Protein AF-A0A7C5S7M8-F1 (afdb_monomer_lite)

Secondary structure (DSSP, 8-state):
--------------PPPPPEEEEEESSEEEE-TT-EEEESEEEEEETT-EEEEPTT-EEEESS-EEEEEEEEEE-TT-EEEESS-EEEEEEEEEEE-TT-EEEESS-EEESSEEEESSEEEES--

Sequence (125 aa):
MRTVLLLGSIAWMALPLPAQVLTNNGAMLFLNTGATMVVNGDVQQQASGTLQLQPSTTLQVSGNVTITSGQLQLNGDAFMQVTGNMTVGPTATVDRAANGTLEVHGTFNNQGTVTNHGTVEVGPP

Radius of gyration: 20.11 Å; chains: 1; bounding box: 30×76×40 Å

pLDDT: mean 90.13, std 15.68, range [38.94, 98.56]

Foldseek 3Di:
DDDDDDDDDDPPPPDPDAAQEAEDEAEEAEADALEEDERRGEYEAYNQYEDEAEHNYEYEYAEEYEHQAHEYEYEAQYEYEAAYEYEAHQHYEYEAYHAHEYEYQYYYHYNHYYHHPHYYHYHHD

Structure (mmCIF, N/CA/C/O backbone):
data_AF-A0A7C5S7M8-F1
#
_entry.id   AF-A0A7C5S7M8-F1
#
loop_
_atom_site.group_PDB
_atom_site.id
_atom_site.type_symbol
_atom_site.label_atom_id
_atom_site.label_alt_id
_atom_site.label_comp_id
_atom_site.label_asym_id
_atom_site.label_entity_id
_atom_site.label_seq_id
_atom_site.pdbx_PDB_ins_code
_atom_site.Cartn_x
_atom_site.Cartn_y
_atom_site.Cartn_z
_atom_site.occupancy
_atom_site.B_iso_or_equiv
_atom_site.auth_seq_id
_atom_site.auth_comp_id
_atom_site.auth_asym_id
_atom_site.auth_atom_id
_atom_site.pdbx_PDB_model_num
ATOM 1 N N . MET A 1 1 ? 3.288 -66.737 -24.693 1.00 42.62 1 MET A N 1
ATOM 2 C CA . MET A 1 1 ? 3.989 -65.433 -24.687 1.00 42.62 1 MET A CA 1
ATOM 3 C C . MET A 1 1 ? 3.316 -64.562 -23.634 1.00 42.62 1 MET A C 1
ATOM 5 O O . MET A 1 1 ? 2.106 -64.405 -23.705 1.00 42.62 1 MET A O 1
ATOM 9 N N . ARG A 1 2 ? 4.039 -64.133 -22.590 1.00 38.94 2 ARG A N 1
ATOM 10 C CA . ARG A 1 2 ? 3.494 -63.307 -21.496 1.00 38.94 2 ARG A CA 1
ATOM 11 C C . ARG A 1 2 ? 3.679 -61.840 -21.875 1.00 38.94 2 ARG A C 1
ATOM 13 O O . ARG A 1 2 ? 4.813 -61.381 -21.947 1.00 38.94 2 ARG A O 1
ATOM 20 N N . THR A 1 3 ? 2.589 -61.133 -22.135 1.00 43.81 3 THR A N 1
ATOM 21 C CA . THR A 1 3 ? 2.614 -59.687 -22.370 1.00 43.81 3 THR A CA 1
ATOM 22 C C . THR A 1 3 ? 2.719 -58.988 -21.018 1.00 43.81 3 THR A C 1
ATOM 24 O O . THR A 1 3 ? 1.804 -59.076 -20.203 1.00 43.81 3 THR A O 1
ATOM 27 N N . VAL A 1 4 ? 3.852 -58.342 -20.753 1.00 47.16 4 VAL A N 1
ATOM 28 C CA . VAL A 1 4 ? 4.040 -57.468 -19.588 1.00 47.16 4 VAL A CA 1
ATOM 29 C C . VAL A 1 4 ? 3.607 -56.065 -20.003 1.00 47.16 4 VAL A C 1
ATOM 31 O O . VAL A 1 4 ? 4.213 -55.475 -20.893 1.00 47.16 4 VAL A O 1
ATOM 34 N N . LEU A 1 5 ? 2.545 -55.544 -19.388 1.00 45.88 5 LEU A N 1
ATOM 35 C CA . LEU A 1 5 ? 2.128 -54.151 -19.545 1.00 45.88 5 LEU A CA 1
ATOM 36 C C . LEU A 1 5 ? 2.899 -53.305 -18.520 1.00 45.88 5 LEU A C 1
ATOM 38 O O . LEU A 1 5 ? 2.652 -53.416 -1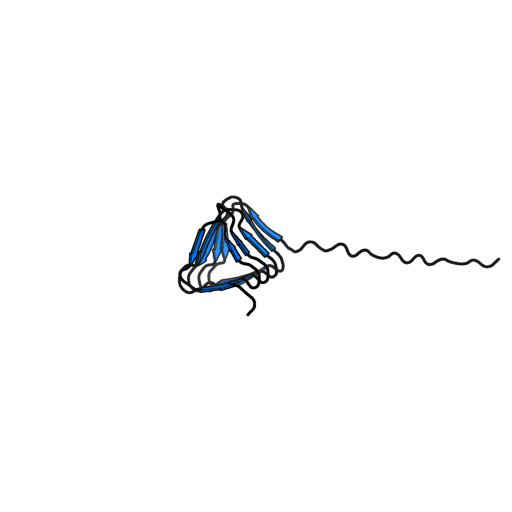7.320 1.00 45.88 5 LEU A O 1
ATOM 42 N N . LEU A 1 6 ? 3.846 -52.480 -18.978 1.00 49.16 6 LEU A N 1
ATOM 43 C CA . LEU A 1 6 ? 4.434 -51.433 -18.141 1.00 49.16 6 LEU A CA 1
ATOM 44 C C . LEU A 1 6 ? 3.437 -50.271 -18.029 1.00 49.16 6 LEU A C 1
ATOM 46 O O . LEU A 1 6 ? 3.198 -49.550 -18.996 1.00 49.16 6 LEU A O 1
ATOM 50 N N . LEU A 1 7 ? 2.876 -50.080 -16.837 1.00 52.06 7 LEU A N 1
ATOM 51 C CA . LEU A 1 7 ? 2.153 -48.867 -16.460 1.00 52.06 7 LEU A CA 1
ATOM 52 C C . LEU A 1 7 ? 3.181 -47.765 -16.172 1.00 52.06 7 LEU A C 1
ATOM 54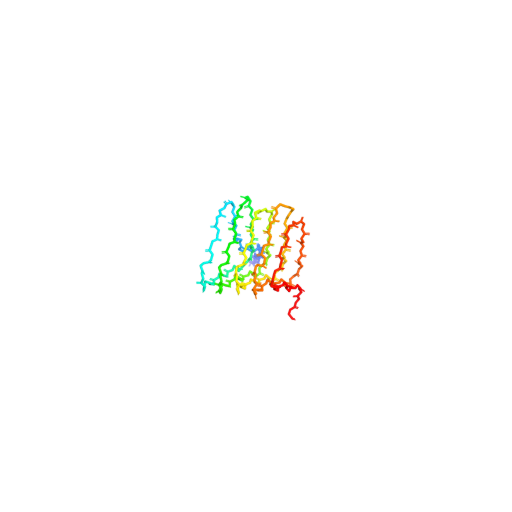 O O . LEU A 1 7 ? 3.790 -47.735 -15.106 1.00 52.06 7 LEU A O 1
ATOM 58 N N . GL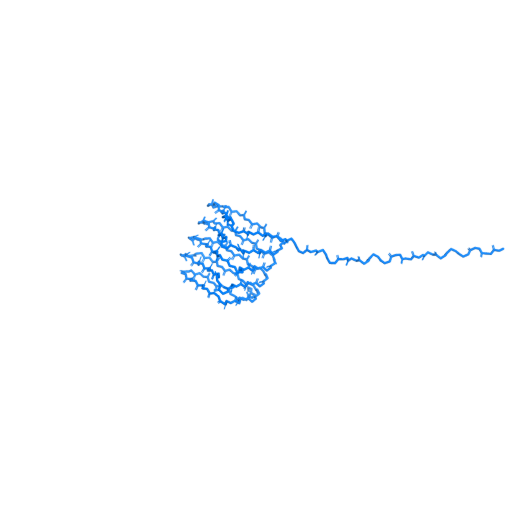Y A 1 8 ? 3.401 -46.875 -17.140 1.00 51.75 8 GLY A N 1
ATOM 59 C CA . GLY A 1 8 ? 4.172 -45.653 -16.928 1.00 51.75 8 GLY A CA 1
ATOM 60 C C . GLY A 1 8 ? 3.379 -44.680 -16.057 1.00 51.75 8 GLY A C 1
ATOM 61 O O . GLY A 1 8 ? 2.373 -44.130 -16.499 1.00 51.75 8 GLY A O 1
ATOM 62 N N . SER A 1 9 ? 3.815 -44.461 -14.818 1.00 59.53 9 SER A N 1
ATOM 63 C CA . SER A 1 9 ? 3.290 -43.392 -13.970 1.00 59.53 9 SER A CA 1
ATOM 64 C C . SER A 1 9 ? 3.810 -42.049 -14.481 1.00 59.53 9 SER A C 1
ATOM 66 O O . SER A 1 9 ? 4.989 -41.731 -14.318 1.00 59.53 9 SER A O 1
ATOM 68 N N . ILE A 1 10 ? 2.941 -41.256 -15.105 1.00 59.34 10 ILE A N 1
ATOM 69 C CA . ILE A 1 10 ? 3.240 -39.862 -15.436 1.00 59.34 10 ILE A CA 1
ATOM 70 C C . ILE A 1 10 ? 3.194 -39.080 -14.123 1.00 59.34 10 ILE A C 1
ATOM 72 O O . ILE A 1 10 ? 2.118 -38.815 -13.589 1.00 59.34 10 ILE A O 1
ATOM 76 N N . ALA A 1 11 ? 4.362 -38.735 -13.583 1.00 57.00 11 ALA A N 1
ATOM 77 C CA . ALA A 1 11 ? 4.459 -37.777 -12.495 1.00 57.00 11 ALA A CA 1
ATOM 78 C C . ALA A 1 11 ? 3.982 -36.417 -13.021 1.00 57.00 11 ALA A C 1
ATOM 80 O O . ALA A 1 11 ? 4.657 -35.782 -13.832 1.00 57.00 11 ALA A O 1
ATOM 81 N N . TRP A 1 12 ? 2.794 -35.986 -12.602 1.00 56.84 12 TRP A N 1
ATOM 82 C CA . TRP A 1 12 ? 2.345 -34.618 -12.823 1.00 56.84 12 TRP A CA 1
ATOM 83 C C . TRP A 1 12 ? 3.251 -33.708 -11.994 1.00 56.84 12 TRP A C 1
ATOM 85 O O . TRP A 1 12 ? 3.118 -33.625 -10.775 1.00 56.84 12 TRP A O 1
ATOM 95 N N . MET A 1 13 ? 4.216 -33.059 -12.646 1.00 57.69 13 MET A N 1
ATOM 96 C CA . MET A 1 13 ? 4.920 -31.930 -12.051 1.00 57.69 13 MET A CA 1
ATOM 97 C C . MET A 1 13 ? 3.879 -30.839 -11.804 1.00 57.69 13 MET A C 1
ATOM 99 O O . MET A 1 13 ? 3.389 -30.221 -12.748 1.00 57.69 13 MET A O 1
ATOM 103 N N . ALA A 1 14 ? 3.507 -30.628 -10.542 1.00 59.56 14 ALA A N 1
ATOM 104 C CA . ALA A 1 14 ? 2.758 -29.447 -10.151 1.00 59.56 14 ALA A CA 1
ATOM 105 C C . ALA A 1 14 ? 3.657 -28.236 -10.424 1.00 59.56 14 ALA A C 1
ATOM 107 O O . ALA A 1 14 ? 4.598 -27.969 -9.676 1.00 59.56 14 ALA A O 1
ATOM 108 N N . LEU A 1 15 ? 3.420 -27.544 -11.539 1.00 59.91 15 LEU A N 1
ATOM 109 C CA . LEU A 1 15 ? 4.013 -26.232 -11.759 1.00 59.91 15 LEU A CA 1
ATOM 110 C C . LEU A 1 15 ? 3.539 -25.335 -10.608 1.00 59.91 15 LEU A C 1
ATOM 112 O O . LEU A 1 15 ? 2.338 -25.341 -10.318 1.00 59.91 15 LEU A O 1
ATOM 116 N N . PRO A 1 16 ? 4.433 -24.593 -9.933 1.00 59.62 16 PRO A N 1
ATOM 117 C CA . PRO A 1 16 ? 3.996 -23.617 -8.949 1.00 59.62 16 PRO A CA 1
ATOM 118 C C . PRO A 1 16 ? 3.047 -22.647 -9.655 1.00 59.62 16 PRO A C 1
ATOM 120 O O . PRO A 1 16 ? 3.429 -21.989 -10.624 1.00 59.62 16 PRO A O 1
ATOM 123 N N . LEU A 1 17 ? 1.786 -22.620 -9.219 1.00 64.12 17 LEU A N 1
ATOM 124 C CA . LEU A 1 17 ? 0.824 -21.647 -9.720 1.00 64.12 17 LEU A CA 1
ATOM 125 C C . LEU A 1 17 ? 1.365 -20.258 -9.357 1.00 64.12 17 LEU A C 1
ATOM 127 O O . LEU A 1 17 ? 1.715 -20.049 -8.191 1.00 64.12 17 LEU A O 1
ATOM 131 N N . PRO A 1 18 ? 1.479 -19.322 -10.314 1.00 65.38 18 PRO A N 1
ATOM 132 C CA . PRO A 1 18 ? 1.867 -17.964 -9.977 1.00 65.38 18 PRO A CA 1
ATOM 133 C C . PRO A 1 18 ? 0.843 -17.406 -8.986 1.00 65.38 18 PRO A C 1
ATOM 135 O O . PRO A 1 18 ? -0.364 -17.602 -9.161 1.00 65.38 18 PRO A O 1
ATOM 138 N N . ALA A 1 19 ? 1.320 -16.738 -7.934 1.00 73.00 19 ALA A N 1
ATOM 139 C CA . ALA A 1 19 ? 0.441 -16.017 -7.024 1.00 73.00 19 ALA A CA 1
ATOM 140 C C . ALA A 1 19 ? -0.427 -15.036 -7.831 1.00 73.00 19 ALA A C 1
ATOM 142 O O . ALA A 1 19 ? 0.021 -14.478 -8.836 1.00 73.00 19 ALA A O 1
ATOM 143 N N . GLN A 1 20 ? -1.680 -14.835 -7.417 1.00 90.00 20 GLN A N 1
ATOM 144 C CA . GLN A 1 20 ? -2.524 -13.797 -8.007 1.00 90.00 20 GLN A CA 1
ATOM 145 C C . GLN A 1 20 ? -1.809 -12.447 -7.860 1.00 90.00 20 GLN A C 1
ATOM 147 O O . GLN A 1 20 ? -1.330 -12.141 -6.777 1.00 90.00 20 GLN A O 1
ATOM 152 N N . VAL A 1 21 ? -1.745 -11.632 -8.914 1.00 95.19 21 VAL A N 1
ATOM 153 C CA . VAL A 1 21 ? -1.139 -10.294 -8.826 1.00 95.19 21 VAL A CA 1
ATOM 154 C C . VAL A 1 21 ? -2.171 -9.236 -9.187 1.00 95.19 21 VAL A C 1
ATOM 156 O O . VAL A 1 21 ? -2.720 -9.246 -10.289 1.00 95.19 21 VAL A O 1
ATOM 159 N N . LEU A 1 22 ? -2.418 -8.305 -8.267 1.00 95.94 22 LEU A N 1
ATOM 160 C CA . LEU A 1 22 ? -3.092 -7.045 -8.565 1.00 95.94 22 LEU A CA 1
ATOM 161 C C . LEU A 1 22 ? -2.030 -6.018 -8.965 1.00 95.94 22 LEU A C 1
ATOM 163 O O . LEU A 1 22 ? -1.215 -5.615 -8.137 1.00 95.94 22 LEU A O 1
ATOM 167 N N . THR A 1 23 ? -2.061 -5.553 -10.210 1.00 96.00 23 THR A N 1
ATOM 168 C CA . THR A 1 23 ? -1.157 -4.495 -10.677 1.00 96.00 23 THR A CA 1
ATOM 169 C C . THR A 1 23 ? -1.927 -3.209 -10.927 1.00 96.00 23 THR A C 1
ATOM 171 O O . THR A 1 23 ? -2.813 -3.171 -11.780 1.00 96.00 23 THR A O 1
ATOM 174 N N . ASN A 1 24 ? -1.548 -2.137 -10.235 1.00 96.62 24 ASN A N 1
ATOM 175 C CA . ASN A 1 24 ? -1.931 -0.785 -10.611 1.00 96.62 24 ASN A CA 1
ATOM 176 C C . ASN A 1 24 ? -0.751 -0.101 -11.315 1.00 96.62 24 ASN A C 1
ATOM 178 O O . ASN A 1 24 ? 0.311 0.103 -10.731 1.00 96.62 24 ASN A O 1
ATOM 182 N N . ASN A 1 25 ? -0.939 0.215 -12.596 1.00 96.44 25 ASN A N 1
ATOM 183 C CA . ASN A 1 25 ? 0.099 0.722 -13.490 1.00 96.44 25 ASN A CA 1
ATOM 184 C C . ASN A 1 25 ? -0.246 2.136 -13.970 1.00 96.44 25 ASN A C 1
ATOM 186 O O . ASN A 1 25 ? -0.639 2.334 -15.117 1.00 96.44 25 ASN A O 1
ATOM 190 N N . GLY A 1 26 ? -0.142 3.105 -13.062 1.00 95.81 26 GLY A N 1
ATOM 191 C CA . GLY A 1 26 ? -0.377 4.522 -13.352 1.00 95.81 26 GLY A CA 1
ATOM 192 C C . GLY A 1 26 ? -1.817 5.009 -13.263 1.00 95.81 26 GLY A C 1
ATOM 193 O O . GLY A 1 26 ? -2.081 6.164 -13.585 1.00 95.81 26 GLY A O 1
ATOM 194 N N . ALA A 1 27 ? -2.743 4.173 -12.791 1.00 96.69 27 ALA A N 1
ATOM 195 C CA . ALA A 1 27 ? -4.120 4.580 -12.540 1.00 96.69 27 ALA A CA 1
ATOM 196 C C . ALA A 1 27 ? -4.356 4.932 -11.060 1.00 96.69 27 ALA A C 1
ATOM 198 O O . ALA A 1 27 ? -3.488 4.773 -10.193 1.00 96.69 27 ALA A O 1
ATOM 199 N N . MET A 1 28 ? -5.564 5.416 -10.774 1.00 96.56 28 MET A N 1
ATOM 200 C CA . MET A 1 28 ? -6.081 5.556 -9.418 1.00 96.56 28 MET A CA 1
ATOM 201 C C . MET A 1 28 ? -6.920 4.324 -9.068 1.00 96.56 28 MET A C 1
ATOM 203 O O . MET A 1 28 ? -7.978 4.110 -9.658 1.00 96.56 28 MET A O 1
ATOM 207 N N . LEU A 1 29 ? -6.462 3.533 -8.098 1.00 96.94 29 LEU A N 1
ATOM 208 C CA . LEU A 1 29 ? -7.280 2.525 -7.432 1.00 96.94 29 LEU A CA 1
ATOM 209 C C . LEU A 1 29 ? -7.855 3.148 -6.159 1.00 96.94 29 LEU A C 1
ATOM 211 O O . LEU A 1 29 ? -7.105 3.525 -5.260 1.00 96.94 29 LEU A O 1
ATOM 215 N N . PHE A 1 30 ? -9.176 3.264 -6.091 1.00 97.38 30 PHE A N 1
ATOM 216 C CA . PHE A 1 30 ? -9.866 3.975 -5.019 1.00 97.38 30 PHE A CA 1
ATOM 217 C C . PHE A 1 30 ? -10.825 3.043 -4.279 1.00 97.38 30 PHE A C 1
ATOM 219 O O . PHE A 1 30 ? -11.773 2.523 -4.870 1.00 97.38 30 PHE A O 1
ATOM 226 N N . LEU A 1 31 ? -10.595 2.843 -2.983 1.00 97.88 31 LEU A N 1
ATOM 227 C CA . LEU A 1 31 ? -11.495 2.110 -2.097 1.00 97.88 31 LEU A CA 1
ATOM 228 C C . LEU A 1 31 ? -12.368 3.130 -1.363 1.00 97.88 31 LEU A C 1
ATOM 230 O O . LEU A 1 31 ? -11.869 3.907 -0.551 1.00 97.88 31 LEU A O 1
ATOM 234 N N . ASN A 1 32 ? -13.666 3.137 -1.677 1.00 97.94 32 ASN A N 1
ATOM 235 C CA . ASN A 1 32 ? -14.659 4.000 -1.030 1.00 97.94 32 ASN A CA 1
ATOM 236 C C . ASN A 1 32 ? -14.809 3.681 0.460 1.00 97.94 32 ASN A C 1
ATOM 238 O O . ASN A 1 32 ? -14.583 2.549 0.870 1.00 97.94 32 ASN A O 1
ATOM 242 N N . THR A 1 33 ? -15.264 4.653 1.251 1.00 97.50 33 THR A N 1
ATOM 243 C CA . THR A 1 33 ? -15.519 4.486 2.689 1.00 97.50 33 THR A CA 1
ATOM 244 C C . THR A 1 33 ? -16.334 3.227 2.989 1.00 97.50 33 THR A C 1
ATOM 246 O O . THR A 1 33 ? -17.363 2.987 2.358 1.00 97.50 33 THR A O 1
ATOM 249 N N . GLY A 1 34 ? -15.872 2.423 3.951 1.00 94.62 34 GLY A N 1
ATOM 250 C CA . GLY A 1 34 ? -16.515 1.160 4.332 1.00 94.62 34 GLY A CA 1
ATOM 251 C C . GLY A 1 34 ? -16.214 -0.030 3.413 1.00 94.62 34 GLY A C 1
ATOM 252 O O . GLY A 1 34 ? -16.707 -1.126 3.666 1.00 94.62 34 GLY A O 1
ATOM 253 N N . ALA A 1 35 ? -15.437 0.150 2.340 1.00 98.12 35 ALA A N 1
ATOM 254 C CA . ALA A 1 35 ? -15.101 -0.939 1.429 1.00 98.12 35 ALA A CA 1
ATOM 255 C C . ALA A 1 35 ? -14.065 -1.902 2.024 1.00 98.12 35 ALA A C 1
ATOM 257 O O . ALA A 1 35 ? -13.113 -1.501 2.699 1.00 98.12 35 ALA A O 1
ATOM 258 N N . THR A 1 36 ? -14.204 -3.175 1.663 1.00 98.12 36 THR A N 1
ATOM 259 C CA . THR A 1 36 ? -13.204 -4.213 1.914 1.00 98.12 36 THR A CA 1
ATOM 260 C C . THR A 1 36 ? -12.685 -4.746 0.586 1.00 98.12 36 THR A C 1
ATOM 262 O O . THR A 1 36 ? -13.468 -5.128 -0.284 1.00 98.12 36 THR A O 1
ATOM 265 N N . MET A 1 37 ? -11.365 -4.798 0.437 1.00 97.94 37 MET A N 1
ATOM 266 C CA . MET A 1 37 ? -10.691 -5.456 -0.675 1.00 97.94 37 MET A CA 1
ATOM 267 C C . MET A 1 37 ? -9.770 -6.541 -0.134 1.00 97.94 37 MET A C 1
ATOM 269 O O . MET A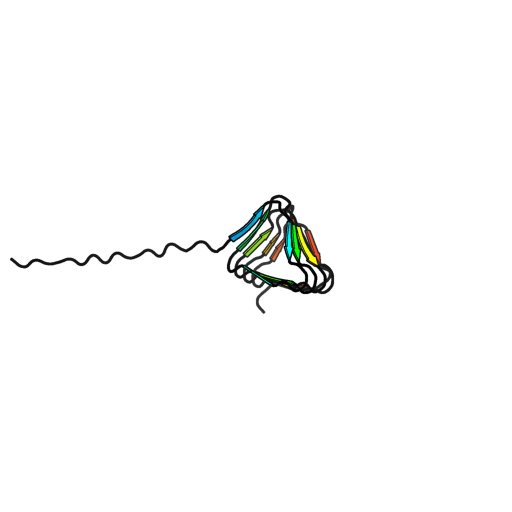 1 37 ? -8.995 -6.310 0.792 1.00 97.94 37 MET A O 1
ATOM 273 N N . VAL A 1 38 ? -9.837 -7.717 -0.749 1.00 97.69 38 VAL A N 1
ATOM 274 C CA . VAL A 1 38 ? -8.963 -8.844 -0.429 1.00 97.69 38 VAL A CA 1
ATOM 275 C C . VAL A 1 38 ? -8.199 -9.228 -1.686 1.00 97.69 38 VAL A C 1
ATOM 277 O O . VAL A 1 38 ? -8.796 -9.468 -2.737 1.00 97.69 38 VAL A O 1
ATOM 280 N N . VAL A 1 39 ? -6.877 -9.279 -1.573 1.00 96.94 39 VAL A N 1
ATOM 281 C CA . VAL A 1 39 ? -5.969 -9.748 -2.617 1.00 96.94 39 VAL A CA 1
ATOM 282 C C . VAL A 1 39 ? -5.286 -11.009 -2.101 1.00 96.94 39 VAL A C 1
ATOM 284 O O . VAL A 1 39 ? -4.377 -10.947 -1.275 1.00 96.94 39 VAL A O 1
ATOM 287 N N . ASN A 1 40 ? -5.717 -12.166 -2.609 1.00 95.56 40 ASN A N 1
ATOM 288 C CA . ASN A 1 40 ? -5.170 -13.484 -2.256 1.00 95.56 40 ASN A CA 1
ATOM 289 C C . ASN A 1 40 ? -3.845 -13.762 -2.994 1.00 95.56 40 ASN A C 1
ATOM 291 O O . ASN A 1 40 ? -3.655 -14.809 -3.613 1.00 95.56 40 ASN A O 1
ATOM 295 N N . GLY A 1 41 ? -2.944 -12.786 -2.979 1.00 96.19 41 GLY A N 1
ATOM 296 C CA . GLY A 1 41 ? -1.664 -12.820 -3.669 1.00 96.19 41 GLY A CA 1
ATOM 297 C C . GLY A 1 41 ? -0.923 -11.496 -3.508 1.00 96.19 41 GLY A C 1
ATOM 298 O O . GLY A 1 41 ? -1.059 -10.847 -2.473 1.00 96.19 41 GLY A O 1
ATOM 299 N N . ASP A 1 42 ? -0.137 -11.105 -4.505 1.00 97.56 42 ASP A N 1
ATOM 300 C CA . ASP A 1 42 ? 0.714 -9.920 -4.451 1.00 97.56 42 ASP A CA 1
ATOM 301 C C . ASP A 1 42 ? 0.005 -8.661 -4.978 1.00 97.56 42 ASP A C 1
ATOM 303 O O . ASP A 1 42 ? -0.865 -8.710 -5.854 1.00 97.56 42 ASP A O 1
ATOM 307 N N . VAL A 1 43 ? 0.442 -7.499 -4.493 1.00 97.62 43 VAL A N 1
ATOM 308 C CA . VAL A 1 43 ? 0.077 -6.185 -5.036 1.00 97.62 43 VAL A CA 1
ATOM 309 C C . VAL A 1 43 ? 1.322 -5.501 -5.587 1.00 97.62 43 VAL A C 1
ATOM 311 O O . VAL A 1 43 ? 2.350 -5.414 -4.915 1.00 97.62 43 VAL A O 1
ATOM 314 N N . GLN A 1 44 ? 1.209 -4.979 -6.805 1.00 96.88 44 GLN A N 1
ATOM 315 C CA . GLN A 1 44 ? 2.241 -4.203 -7.484 1.00 96.88 44 GLN A CA 1
ATOM 316 C C . GLN A 1 44 ? 1.688 -2.816 -7.820 1.00 96.88 44 GLN A C 1
ATOM 318 O O . GLN A 1 44 ? 0.723 -2.687 -8.574 1.00 96.88 44 GLN A O 1
ATOM 323 N N . GLN A 1 45 ? 2.301 -1.779 -7.261 1.00 96.38 45 GLN A N 1
ATOM 324 C CA . GLN A 1 45 ? 1.980 -0.380 -7.528 1.00 96.38 45 GLN A CA 1
ATOM 325 C C . GLN A 1 45 ? 3.145 0.267 -8.277 1.00 96.38 45 GLN A C 1
ATOM 327 O O . GLN A 1 45 ? 4.283 0.269 -7.800 1.00 96.38 45 GLN A O 1
ATOM 332 N N . GLN A 1 46 ? 2.863 0.803 -9.461 1.00 94.69 46 GLN A N 1
ATOM 333 C CA . GLN A 1 46 ? 3.880 1.331 -10.365 1.00 94.69 46 GLN A CA 1
ATOM 334 C C . GLN A 1 46 ? 3.354 2.490 -11.229 1.00 94.69 46 GLN A C 1
ATOM 336 O O . GLN A 1 46 ? 2.170 2.832 -11.224 1.00 94.69 46 GLN A O 1
ATOM 341 N N . ALA A 1 47 ? 4.267 3.087 -11.997 1.00 89.31 47 ALA A N 1
ATOM 342 C CA . ALA A 1 47 ? 4.014 4.129 -12.994 1.00 89.31 47 ALA A CA 1
ATOM 343 C C . ALA A 1 47 ? 3.234 5.353 -12.478 1.00 89.31 47 ALA A C 1
ATOM 345 O O . ALA A 1 47 ? 2.286 5.797 -13.112 1.00 89.31 47 ALA A O 1
ATOM 346 N N . SER A 1 48 ? 3.637 5.927 -11.341 1.00 91.56 48 SER A N 1
ATOM 347 C CA . SER A 1 48 ? 2.971 7.097 -10.729 1.00 91.56 48 SER A CA 1
ATOM 348 C C . SER A 1 48 ? 1.497 6.866 -10.348 1.00 91.56 48 SER A C 1
ATOM 350 O O . SER A 1 48 ? 0.768 7.827 -10.105 1.00 91.56 48 SER A O 1
ATOM 352 N N . GLY A 1 49 ? 1.053 5.606 -10.271 1.00 95.00 49 GLY A N 1
ATOM 353 C CA . GLY A 1 49 ? -0.297 5.250 -9.840 1.00 95.00 49 GLY A CA 1
ATOM 354 C C . GLY A 1 49 ? -0.558 5.627 -8.383 1.00 95.00 49 GLY A C 1
ATOM 355 O O . GLY A 1 49 ? 0.366 5.841 -7.600 1.00 95.00 49 GLY A O 1
ATOM 356 N N . THR A 1 50 ? -1.832 5.708 -8.005 1.00 97.38 50 THR A N 1
ATOM 357 C CA . THR A 1 50 ? -2.257 5.982 -6.622 1.00 97.38 50 THR A CA 1
ATOM 358 C C . THR A 1 50 ? -3.207 4.899 -6.140 1.00 97.38 50 THR A C 1
ATOM 360 O O . THR A 1 50 ? -4.158 4.555 -6.832 1.00 97.38 50 THR A O 1
ATOM 363 N N . LEU A 1 51 ? -2.920 4.336 -4.970 1.00 97.75 51 LEU A N 1
ATOM 364 C CA . LEU A 1 51 ? -3.772 3.399 -4.253 1.00 97.75 51 LEU A CA 1
ATOM 365 C C . LEU A 1 51 ? -4.295 4.152 -3.040 1.00 97.75 51 LEU A C 1
ATOM 367 O O . LEU A 1 51 ? -3.519 4.482 -2.145 1.00 97.75 51 LEU A O 1
ATOM 371 N N . GLN A 1 52 ? -5.582 4.474 -3.051 1.00 97.81 52 GLN A N 1
ATOM 372 C CA . GLN A 1 52 ? -6.198 5.322 -2.046 1.00 97.81 52 GLN A CA 1
ATOM 373 C C . GLN A 1 52 ? -7.276 4.558 -1.288 1.00 97.81 52 GLN A C 1
ATOM 375 O O . GLN A 1 52 ? -8.282 4.128 -1.851 1.00 97.81 52 GLN A O 1
ATOM 380 N N . LEU A 1 53 ? -7.057 4.430 0.012 1.00 98.25 53 LEU A N 1
ATOM 381 C CA . LEU A 1 53 ? -7.974 3.853 0.979 1.00 98.25 53 LEU A CA 1
ATOM 382 C C . LEU A 1 53 ? -8.660 5.000 1.722 1.00 98.25 53 LEU A C 1
ATOM 384 O O . LEU A 1 53 ? -7.994 5.815 2.363 1.00 98.25 53 LEU A O 1
ATOM 388 N N . GLN A 1 54 ? -9.981 5.108 1.600 1.00 98.25 54 GLN A N 1
ATOM 389 C CA . GLN A 1 54 ? -10.774 6.076 2.365 1.00 98.25 54 GLN A CA 1
ATOM 390 C C . GLN A 1 54 ? -10.942 5.644 3.830 1.00 98.25 54 GLN A C 1
ATOM 392 O O . GLN A 1 54 ? -10.626 4.500 4.163 1.00 98.25 54 GLN A O 1
ATOM 397 N N . PRO A 1 55 ? -11.446 6.519 4.719 1.00 97.81 55 PRO A N 1
ATOM 398 C CA . PRO A 1 55 ? -11.777 6.128 6.086 1.00 97.81 55 PRO A CA 1
ATOM 399 C C . PRO A 1 55 ? -12.640 4.863 6.142 1.00 97.81 55 PRO A C 1
ATOM 401 O O . PRO A 1 55 ? -13.439 4.592 5.241 1.00 97.81 55 PRO A O 1
ATOM 404 N N . SER A 1 56 ? -12.450 4.084 7.197 1.00 97.38 56 SER A N 1
ATOM 405 C CA . SER A 1 56 ? -13.145 2.831 7.489 1.00 97.38 56 SER A CA 1
ATOM 406 C C . SER A 1 56 ? -13.043 1.788 6.369 1.00 97.38 56 SER A C 1
ATOM 408 O O . SER A 1 56 ? -13.942 0.969 6.194 1.00 97.38 56 SER A O 1
ATOM 410 N N . THR A 1 57 ? -11.970 1.823 5.576 1.00 98.50 57 THR A N 1
ATOM 411 C CA . THR A 1 57 ? -11.677 0.786 4.577 1.00 98.50 57 THR A CA 1
ATOM 412 C C . THR A 1 57 ? -10.744 -0.280 5.120 1.00 98.50 57 THR A C 1
ATOM 414 O O . THR A 1 57 ? -9.983 -0.052 6.059 1.00 98.50 57 THR A O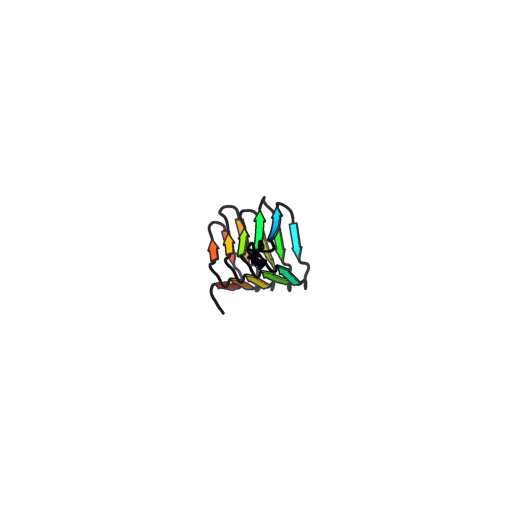 1
ATOM 417 N N . THR A 1 58 ? -10.797 -1.460 4.508 1.00 98.44 58 THR A N 1
ATOM 418 C CA . THR A 1 58 ? -9.880 -2.564 4.791 1.00 98.44 58 THR A CA 1
ATOM 419 C C . THR A 1 58 ? -9.279 -3.098 3.498 1.00 98.44 58 THR A C 1
ATOM 421 O O . THR A 1 58 ? -10.013 -3.495 2.593 1.00 98.44 58 THR A O 1
ATOM 424 N N . LEU A 1 59 ? -7.949 -3.150 3.423 1.00 98.31 59 LEU A N 1
ATOM 425 C CA . LEU A 1 59 ? -7.214 -3.873 2.385 1.00 98.31 59 LEU A CA 1
ATOM 426 C C . LEU A 1 59 ? -6.404 -5.000 3.020 1.00 98.31 59 LEU A C 1
ATOM 428 O O . LEU A 1 59 ? -5.515 -4.747 3.827 1.00 98.31 59 LEU A O 1
ATOM 432 N N . GLN A 1 60 ? -6.681 -6.234 2.620 1.00 98.19 60 GLN A N 1
ATOM 433 C CA . GLN A 1 60 ? -5.918 -7.403 3.047 1.00 98.19 60 GLN A CA 1
ATOM 434 C C . GLN A 1 60 ? -5.157 -7.986 1.863 1.00 98.19 60 GLN A C 1
ATOM 436 O O . GLN A 1 60 ? -5.744 -8.258 0.813 1.00 98.19 60 GLN A O 1
ATOM 441 N N . VAL A 1 61 ? -3.854 -8.183 2.041 1.00 98.00 61 VAL A N 1
ATOM 442 C CA . VAL A 1 61 ? -2.959 -8.754 1.035 1.00 98.00 61 VAL A CA 1
ATOM 443 C C . VAL A 1 61 ? -2.266 -9.970 1.637 1.00 98.00 61 VAL A C 1
ATOM 445 O O . VAL A 1 61 ? -1.464 -9.837 2.560 1.00 98.00 61 VAL A O 1
ATOM 448 N N . SER A 1 62 ? -2.568 -11.160 1.116 1.00 96.81 62 SER A N 1
ATOM 449 C CA . SER A 1 62 ? -1.963 -12.410 1.604 1.00 96.81 62 SER A CA 1
ATOM 450 C C . SER A 1 62 ? -0.505 -12.579 1.166 1.00 96.81 62 SER A C 1
ATOM 452 O O . SER A 1 62 ? 0.244 -13.323 1.792 1.00 96.81 62 SER A O 1
ATOM 454 N N . GLY A 1 63 ? -0.114 -11.932 0.067 1.00 96.69 63 GLY A N 1
ATOM 455 C CA . GLY A 1 63 ? 1.246 -11.938 -0.458 1.00 96.69 63 GLY A CA 1
ATOM 456 C C . GLY A 1 63 ? 2.028 -10.682 -0.090 1.00 96.69 63 GLY A C 1
ATOM 457 O O . GLY A 1 63 ? 1.843 -10.074 0.965 1.00 96.69 63 GLY A O 1
ATOM 458 N N . ASN A 1 64 ? 2.934 -10.305 -0.982 1.00 97.69 64 ASN A N 1
ATOM 459 C CA . ASN A 1 64 ? 3.795 -9.144 -0.851 1.00 97.69 64 ASN A CA 1
ATOM 460 C C . ASN A 1 64 ? 3.142 -7.900 -1.458 1.00 97.69 64 ASN A C 1
ATOM 462 O O . ASN A 1 64 ? 2.426 -7.964 -2.458 1.00 97.69 64 ASN A O 1
ATOM 466 N N . VAL A 1 65 ? 3.484 -6.740 -0.910 1.00 98.31 65 VAL A N 1
ATOM 467 C CA . VAL A 1 65 ? 3.162 -5.439 -1.499 1.00 98.31 65 VAL A CA 1
ATOM 468 C C . VAL A 1 65 ? 4.450 -4.791 -1.975 1.00 98.31 65 VAL A C 1
ATOM 470 O O . VAL A 1 65 ? 5.356 -4.522 -1.190 1.00 98.31 65 VAL A O 1
ATOM 473 N N . THR A 1 66 ? 4.538 -4.511 -3.269 1.00 98.06 66 THR A N 1
ATOM 474 C CA . THR A 1 66 ? 5.654 -3.756 -3.844 1.00 98.06 66 THR A CA 1
ATOM 475 C C . THR A 1 66 ? 5.131 -2.464 -4.440 1.00 98.06 66 THR A C 1
ATOM 477 O O . THR A 1 66 ? 4.308 -2.473 -5.352 1.00 98.06 66 THR A O 1
ATOM 480 N N . ILE A 1 67 ? 5.625 -1.342 -3.930 1.00 97.94 67 ILE A N 1
ATOM 481 C CA . ILE A 1 67 ? 5.339 -0.013 -4.458 1.00 97.94 67 ILE A CA 1
ATOM 482 C C . ILE A 1 67 ? 6.613 0.470 -5.131 1.00 97.94 67 ILE A C 1
ATOM 484 O O . ILE A 1 67 ? 7.474 1.066 -4.493 1.00 97.94 67 ILE A O 1
ATOM 488 N N . THR A 1 68 ? 6.776 0.168 -6.416 1.00 97.44 68 THR A N 1
ATOM 489 C CA . THR A 1 68 ? 7.970 0.559 -7.176 1.00 97.44 68 THR A CA 1
ATOM 490 C C . THR A 1 68 ? 8.032 2.074 -7.361 1.00 97.44 68 THR A C 1
ATOM 492 O O . THR A 1 68 ? 9.104 2.666 -7.241 1.00 97.44 68 THR A O 1
ATOM 495 N N . SER A 1 69 ? 6.885 2.696 -7.643 1.00 96.06 69 SER A N 1
ATOM 496 C CA . SER A 1 69 ? 6.714 4.145 -7.780 1.00 96.06 69 SER A CA 1
ATOM 497 C C . SER A 1 69 ? 5.245 4.535 -7.599 1.00 96.06 69 SER A C 1
ATOM 499 O O . SER A 1 69 ? 4.360 3.683 -7.670 1.00 96.06 69 SER A O 1
ATOM 501 N N . GLY A 1 70 ? 4.973 5.825 -7.388 1.00 95.75 70 GLY A N 1
ATOM 502 C CA . GLY A 1 70 ? 3.618 6.317 -7.130 1.00 95.75 70 GLY A CA 1
ATOM 503 C C . GLY A 1 70 ? 3.287 6.353 -5.641 1.00 95.75 70 GLY A C 1
ATOM 504 O O . GLY A 1 70 ? 4.186 6.471 -4.812 1.00 95.75 70 GLY A O 1
ATOM 505 N N . GLN A 1 71 ? 1.997 6.307 -5.311 1.00 96.75 71 GLN A N 1
ATOM 506 C CA . GLN A 1 71 ? 1.516 6.600 -3.962 1.00 96.75 71 GLN A CA 1
ATOM 507 C C . GLN A 1 71 ? 0.630 5.485 -3.400 1.00 96.75 71 GLN A C 1
ATOM 509 O O . GLN A 1 71 ? -0.220 4.926 -4.102 1.00 96.75 71 GLN A O 1
ATOM 514 N N . LEU A 1 72 ? 0.793 5.209 -2.110 1.00 97.75 72 LEU A N 1
ATOM 515 C CA . LEU A 1 72 ? -0.189 4.529 -1.271 1.00 97.75 72 LEU A CA 1
ATOM 516 C C . LEU A 1 72 ? -0.647 5.517 -0.202 1.00 97.75 72 LEU A C 1
ATOM 518 O O . LEU A 1 72 ? 0.157 6.002 0.586 1.00 97.75 72 LEU A O 1
ATOM 522 N N . GLN A 1 73 ? -1.939 5.798 -0.173 1.00 97.75 73 GLN A N 1
ATOM 523 C CA . GLN A 1 73 ? -2.561 6.677 0.803 1.00 97.75 73 GLN A CA 1
ATOM 524 C C . GLN A 1 73 ? -3.604 5.868 1.547 1.00 97.75 73 GLN A C 1
ATOM 526 O O . GLN A 1 73 ? -4.545 5.365 0.932 1.00 97.75 73 GLN A O 1
ATOM 531 N N . LEU A 1 74 ? -3.478 5.770 2.863 1.00 97.88 74 LEU A N 1
ATOM 532 C CA . LEU A 1 74 ? -4.590 5.313 3.678 1.00 97.88 74 LEU A CA 1
ATOM 533 C C . LEU A 1 74 ? -5.081 6.511 4.498 1.00 97.88 74 LEU A C 1
ATOM 535 O O . LEU A 1 74 ? -4.290 7.254 5.078 1.00 97.88 74 LEU A O 1
ATOM 539 N N . ASN A 1 75 ? -6.379 6.760 4.514 1.00 97.31 75 ASN A N 1
ATOM 540 C CA . ASN A 1 75 ? -6.952 7.973 5.091 1.00 97.31 75 ASN A CA 1
ATOM 541 C C . ASN A 1 75 ? -7.778 7.627 6.326 1.00 97.31 75 ASN A C 1
ATOM 543 O O . ASN A 1 75 ? -8.409 6.574 6.371 1.00 97.31 75 ASN A O 1
ATOM 547 N N . GLY A 1 76 ? -7.789 8.516 7.319 1.00 96.44 76 GLY A N 1
ATOM 548 C CA . GLY A 1 76 ? -8.543 8.293 8.553 1.00 96.44 76 GLY A CA 1
ATOM 549 C C . GLY A 1 76 ? -8.116 7.011 9.272 1.00 96.44 76 GLY A C 1
ATOM 550 O O . GLY A 1 76 ? -6.927 6.716 9.397 1.00 96.44 76 GLY A O 1
ATOM 551 N N . ASP A 1 77 ? -9.116 6.244 9.684 1.00 97.00 77 ASP A N 1
ATOM 552 C CA . ASP A 1 77 ? -9.057 4.943 10.354 1.00 97.00 77 ASP A CA 1
ATOM 553 C C . ASP A 1 77 ? -8.897 3.753 9.385 1.00 97.00 77 ASP A C 1
ATOM 555 O O . ASP A 1 77 ? -9.159 2.615 9.766 1.00 97.00 77 ASP A O 1
ATOM 559 N N . ALA A 1 78 ? -8.483 3.983 8.132 1.00 98.25 78 ALA A N 1
ATOM 560 C CA . ALA A 1 78 ? -8.234 2.904 7.179 1.00 98.25 78 ALA A CA 1
ATOM 561 C C . ALA A 1 78 ? -7.249 1.857 7.728 1.00 98.25 78 ALA A C 1
ATOM 563 O O . ALA A 1 78 ? -6.208 2.196 8.300 1.00 98.25 78 ALA A O 1
ATOM 564 N N . PHE A 1 79 ? -7.569 0.588 7.485 1.00 98.06 79 PHE A N 1
ATOM 565 C CA . PHE A 1 79 ? -6.766 -0.562 7.874 1.00 98.06 79 PHE A CA 1
ATOM 566 C C . PHE A 1 79 ? -6.176 -1.250 6.642 1.00 98.06 79 PHE A C 1
ATOM 568 O O . PHE A 1 79 ? -6.881 -1.548 5.675 1.00 98.06 79 PHE A O 1
ATOM 575 N N . MET A 1 80 ? -4.878 -1.531 6.677 1.00 98.31 80 MET A N 1
ATOM 576 C CA . MET A 1 80 ? -4.215 -2.352 5.672 1.00 98.31 80 MET A CA 1
ATOM 577 C C . MET A 1 80 ? -3.349 -3.401 6.346 1.00 98.31 80 MET A C 1
ATOM 579 O O . MET A 1 80 ? -2.533 -3.065 7.198 1.00 98.31 80 MET A O 1
ATOM 583 N N . GLN A 1 81 ? -3.488 -4.645 5.903 1.00 98.25 81 GLN A N 1
ATOM 584 C CA . GLN A 1 81 ? -2.672 -5.762 6.355 1.00 98.25 81 GLN A CA 1
ATOM 585 C C . GLN A 1 81 ? -1.941 -6.393 5.173 1.00 98.25 81 GLN A C 1
ATOM 587 O O . GLN A 1 81 ? -2.544 -6.702 4.141 1.00 98.25 81 GLN A O 1
ATOM 592 N N . VAL A 1 82 ? -0.644 -6.614 5.354 1.00 98.19 82 VAL A N 1
ATOM 593 C CA . VAL A 1 82 ? 0.233 -7.320 4.425 1.00 98.19 82 VAL A CA 1
ATOM 594 C C . VAL A 1 82 ? 0.830 -8.513 5.154 1.00 98.19 82 VAL A C 1
ATOM 596 O O . VAL A 1 82 ? 1.686 -8.354 6.020 1.00 98.19 82 VAL A O 1
ATOM 599 N N . THR A 1 83 ? 0.390 -9.720 4.807 1.00 97.25 83 THR A N 1
ATOM 600 C CA . THR A 1 83 ? 0.923 -10.948 5.415 1.00 97.25 83 THR A CA 1
ATOM 601 C C . THR A 1 83 ? 2.354 -11.236 4.949 1.00 97.25 83 THR A C 1
ATOM 603 O O . THR A 1 83 ? 3.156 -11.795 5.693 1.00 97.25 83 THR A O 1
ATOM 606 N N . GLY A 1 84 ? 2.696 -10.862 3.713 1.00 96.69 84 GLY A N 1
ATOM 607 C CA . GLY A 1 84 ? 4.051 -10.978 3.184 1.00 96.69 84 GLY A CA 1
ATOM 608 C C . GLY A 1 84 ? 4.941 -9.784 3.532 1.00 96.69 84 GLY A C 1
ATOM 609 O O . GLY A 1 84 ? 4.791 -9.119 4.556 1.00 96.69 84 GLY A O 1
ATOM 610 N N . ASN A 1 85 ? 5.895 -9.502 2.647 1.00 97.75 85 ASN A N 1
ATOM 611 C CA . ASN A 1 85 ? 6.778 -8.347 2.776 1.00 97.75 85 ASN A CA 1
ATOM 612 C C . ASN A 1 85 ? 6.164 -7.107 2.127 1.00 97.75 85 ASN A C 1
ATOM 614 O O . ASN A 1 85 ? 5.448 -7.202 1.128 1.00 97.75 85 ASN A O 1
ATOM 618 N N . MET A 1 86 ? 6.538 -5.935 2.628 1.00 98.44 86 MET A N 1
ATOM 619 C CA . MET A 1 86 ? 6.240 -4.660 1.993 1.00 98.44 86 MET A CA 1
ATOM 620 C C . MET A 1 86 ? 7.533 -3.969 1.567 1.00 98.44 86 MET A C 1
ATOM 622 O O . MET A 1 86 ? 8.446 -3.788 2.369 1.00 98.44 86 MET A O 1
ATOM 626 N N . THR A 1 87 ? 7.615 -3.573 0.298 1.00 98.56 87 THR A N 1
ATOM 627 C CA . THR A 1 87 ? 8.738 -2.795 -0.241 1.00 98.56 87 THR A CA 1
ATOM 628 C C . THR A 1 87 ? 8.248 -1.465 -0.795 1.00 98.56 87 THR A C 1
ATOM 630 O O . THR A 1 87 ? 7.380 -1.434 -1.668 1.00 98.56 87 THR A O 1
ATOM 633 N N . VAL A 1 88 ? 8.845 -0.372 -0.324 1.00 98.50 88 VAL A N 1
ATOM 634 C CA . VAL A 1 88 ? 8.620 0.992 -0.815 1.00 98.50 88 VAL A CA 1
ATOM 635 C C . VAL A 1 88 ? 9.849 1.420 -1.609 1.00 98.50 88 VAL A C 1
ATOM 637 O O . VAL A 1 88 ? 10.949 1.524 -1.067 1.00 98.50 88 VAL A O 1
ATOM 640 N N . GLY A 1 89 ? 9.676 1.606 -2.914 1.00 98.19 89 GLY A N 1
ATOM 641 C CA . GLY A 1 89 ? 10.738 1.966 -3.847 1.00 98.19 89 GLY A CA 1
ATOM 642 C C . GLY A 1 89 ? 11.200 3.423 -3.711 1.00 98.19 89 GLY A C 1
ATOM 643 O O . GLY A 1 89 ? 10.513 4.236 -3.096 1.00 98.19 89 GLY A O 1
ATOM 644 N N . PRO A 1 90 ? 12.340 3.796 -4.321 1.00 97.69 90 PRO A N 1
ATOM 645 C CA . PRO A 1 90 ? 12.954 5.117 -4.137 1.00 97.69 90 PRO A CA 1
ATOM 646 C C . PRO A 1 90 ? 12.083 6.312 -4.536 1.00 97.69 90 PRO A C 1
ATOM 648 O O . PRO A 1 90 ? 12.237 7.406 -4.003 1.00 97.69 90 PRO A O 1
ATOM 651 N N . THR A 1 91 ? 11.172 6.113 -5.488 1.00 96.75 91 THR A N 1
ATOM 652 C CA . THR A 1 91 ? 10.255 7.145 -5.999 1.00 96.75 91 THR A CA 1
ATOM 653 C C . THR A 1 91 ? 8.815 6.925 -5.538 1.00 96.75 91 THR A C 1
ATOM 655 O O . THR A 1 91 ? 7.885 7.526 -6.078 1.00 96.75 91 THR A O 1
ATOM 658 N N . ALA A 1 92 ? 8.621 6.038 -4.564 1.00 97.94 92 ALA A N 1
ATOM 659 C CA . ALA A 1 92 ? 7.329 5.758 -3.974 1.00 97.94 92 ALA A CA 1
ATOM 660 C C . ALA A 1 92 ? 7.103 6.588 -2.709 1.00 97.94 92 ALA A C 1
ATOM 662 O O . ALA A 1 92 ? 8.031 6.869 -1.942 1.00 97.94 92 ALA A O 1
ATOM 663 N N . THR A 1 93 ? 5.840 6.932 -2.477 1.00 97.81 93 THR A N 1
ATOM 664 C CA . THR A 1 93 ? 5.385 7.540 -1.232 1.00 97.81 93 THR A CA 1
ATOM 665 C C . THR A 1 93 ? 4.307 6.680 -0.586 1.00 97.81 93 THR A C 1
ATOM 667 O O . THR A 1 93 ? 3.377 6.205 -1.241 1.00 97.81 93 THR A O 1
ATOM 670 N N . VAL A 1 94 ? 4.429 6.474 0.720 1.00 98.06 94 VAL A N 1
ATOM 671 C CA . VAL A 1 94 ? 3.377 5.891 1.550 1.00 98.06 94 VAL A CA 1
ATOM 672 C C . VAL A 1 94 ? 2.979 6.932 2.576 1.00 98.06 94 VAL A C 1
ATOM 674 O O . VAL A 1 94 ? 3.813 7.374 3.363 1.00 98.06 94 VAL A O 1
ATOM 677 N N . ASP A 1 95 ? 1.713 7.320 2.562 1.00 97.62 95 ASP A N 1
ATOM 678 C CA . ASP A 1 95 ? 1.145 8.218 3.554 1.00 97.62 95 ASP A CA 1
ATOM 679 C C . ASP A 1 95 ? 0.173 7.451 4.445 1.00 97.62 95 ASP A C 1
ATOM 681 O O . ASP A 1 95 ? -0.926 7.047 4.025 1.00 97.62 95 ASP A O 1
ATOM 685 N N . ARG A 1 96 ? 0.609 7.233 5.692 1.00 96.38 96 ARG A N 1
ATOM 686 C CA . ARG A 1 96 ? -0.232 6.718 6.757 1.00 96.38 96 ARG A CA 1
ATOM 687 C C . ARG A 1 96 ? -0.886 7.854 7.549 1.00 96.38 96 ARG A C 1
ATOM 689 O O . ARG A 1 96 ? -0.416 8.202 8.627 1.00 96.38 96 ARG A O 1
ATOM 696 N N . ALA A 1 97 ? -1.966 8.433 7.020 1.00 90.88 97 ALA A N 1
ATOM 697 C CA . ALA A 1 97 ? -2.615 9.609 7.606 1.00 90.88 97 ALA A CA 1
ATOM 698 C C . ALA A 1 97 ? -3.564 9.291 8.782 1.00 90.88 97 ALA A C 1
ATOM 700 O O . ALA A 1 97 ? -4.306 8.317 8.749 1.00 90.88 97 ALA A O 1
ATOM 701 N N . ALA A 1 98 ? -3.639 10.178 9.778 1.00 93.81 98 ALA A N 1
ATOM 702 C CA . ALA A 1 98 ? -4.532 10.046 10.938 1.00 93.81 98 ALA A CA 1
ATOM 703 C C . ALA A 1 98 ? -4.382 8.699 11.685 1.00 93.81 98 ALA A C 1
ATOM 705 O O . ALA A 1 98 ? -3.281 8.187 11.798 1.00 93.81 98 ALA A O 1
ATOM 706 N N . ASN A 1 99 ? -5.457 8.148 12.251 1.00 93.31 99 ASN A N 1
ATOM 707 C CA . ASN A 1 99 ? -5.429 7.097 13.277 1.00 93.31 99 ASN A CA 1
ATOM 708 C C . ASN A 1 99 ? -5.530 5.646 12.761 1.00 93.31 99 ASN A C 1
ATOM 710 O O . ASN A 1 99 ? -5.741 4.742 13.564 1.00 93.31 99 ASN A O 1
ATOM 714 N N . GLY A 1 100 ? -5.439 5.414 11.452 1.00 92.38 100 GLY A N 1
ATOM 715 C CA . GLY A 1 100 ? -5.478 4.068 10.868 1.00 92.38 100 GLY A CA 1
ATOM 716 C C . GLY A 1 100 ? -4.197 3.261 11.096 1.00 92.38 100 GLY A C 1
ATOM 717 O O . GLY A 1 100 ? -3.172 3.808 11.516 1.00 92.38 100 GLY A O 1
ATOM 718 N N . THR A 1 101 ? -4.238 1.983 10.721 1.00 97.06 101 THR A N 1
ATOM 719 C CA . THR A 1 101 ? -3.135 1.032 10.930 1.00 97.06 101 THR A CA 1
ATOM 720 C C . THR A 1 101 ? -2.677 0.417 9.610 1.00 97.06 101 THR A C 1
ATOM 722 O O . THR A 1 101 ? -3.490 -0.039 8.804 1.00 97.06 101 THR A O 1
ATOM 725 N N . LEU A 1 102 ? -1.360 0.396 9.405 1.00 98.06 102 LEU A N 1
ATOM 726 C CA . LEU A 1 102 ? -0.684 -0.417 8.400 1.00 98.06 102 LEU A CA 1
ATOM 727 C C . LEU A 1 102 ? 0.094 -1.522 9.118 1.00 98.06 102 LEU A C 1
ATOM 729 O O . LEU A 1 102 ? 1.050 -1.242 9.835 1.00 98.06 102 LEU A O 1
ATOM 733 N N . GLU A 1 103 ? -0.309 -2.764 8.909 1.00 98.12 103 GLU A N 1
ATOM 734 C CA . GLU A 1 103 ? 0.292 -3.946 9.516 1.00 98.12 103 GLU A CA 1
ATOM 735 C C . GLU A 1 103 ? 1.045 -4.747 8.449 1.00 98.12 103 GLU A C 1
ATOM 737 O O . GLU A 1 103 ? 0.489 -5.071 7.396 1.00 98.12 103 GLU A O 1
ATOM 742 N N . VAL A 1 104 ? 2.314 -5.065 8.703 1.00 98.38 104 VAL A N 1
ATOM 743 C CA . VAL A 1 104 ? 3.157 -5.869 7.811 1.00 98.38 104 VAL A CA 1
ATOM 744 C C . VAL A 1 104 ? 3.783 -7.010 8.602 1.00 98.38 104 VAL A C 1
ATOM 746 O O . VAL A 1 104 ? 4.690 -6.793 9.399 1.00 98.38 104 VAL A O 1
ATOM 749 N N . HIS A 1 105 ? 3.331 -8.241 8.365 1.00 97.94 105 HIS A N 1
ATOM 750 C CA . HIS A 1 105 ? 3.810 -9.415 9.110 1.00 97.94 105 HIS A CA 1
ATOM 751 C C . HIS A 1 105 ? 5.213 -9.860 8.701 1.00 97.94 105 HIS A C 1
ATOM 753 O O . HIS A 1 105 ? 5.940 -10.447 9.504 1.00 97.94 105 HIS A O 1
ATOM 759 N N . GLY A 1 106 ? 5.596 -9.590 7.453 1.00 96.50 106 GLY A N 1
ATOM 760 C CA . GLY A 1 106 ? 6.943 -9.822 6.952 1.00 96.50 106 GLY A CA 1
ATOM 761 C C . GLY A 1 106 ? 7.893 -8.658 7.237 1.00 96.50 106 GLY A C 1
ATOM 762 O O . GLY A 1 106 ? 7.835 -7.979 8.259 1.00 96.50 106 GLY A O 1
ATOM 763 N N . THR A 1 107 ? 8.805 -8.419 6.298 1.00 97.50 107 THR A N 1
ATOM 764 C CA . THR A 1 107 ? 9.750 -7.299 6.363 1.00 97.50 107 THR A CA 1
ATOM 765 C C . THR A 1 107 ? 9.148 -6.045 5.738 1.00 97.50 107 THR A C 1
ATOM 767 O O . THR A 1 107 ? 8.572 -6.106 4.650 1.00 97.50 107 THR A O 1
ATOM 770 N N . PHE A 1 108 ? 9.364 -4.894 6.375 1.00 98.06 108 PHE A N 1
ATOM 771 C CA . PHE A 1 108 ? 9.097 -3.579 5.799 1.00 98.06 108 PHE A CA 1
ATOM 772 C C . PHE A 1 108 ? 10.408 -2.948 5.304 1.00 98.06 108 PHE A C 1
ATOM 774 O O . PHE A 1 108 ? 11.227 -2.492 6.101 1.00 98.06 108 PHE A O 1
ATOM 781 N N . ASN A 1 109 ? 10.628 -2.932 3.988 1.00 98.31 109 ASN A N 1
ATOM 782 C CA . ASN A 1 109 ? 11.810 -2.335 3.367 1.00 98.31 109 ASN A CA 1
ATOM 783 C C . ASN A 1 109 ? 11.458 -0.989 2.724 1.00 98.31 109 ASN A C 1
ATOM 785 O O . ASN A 1 109 ? 10.754 -0.948 1.713 1.00 98.31 109 ASN A O 1
ATOM 789 N N . ASN A 1 110 ? 11.972 0.109 3.278 1.00 97.94 110 ASN A N 1
ATOM 790 C CA . ASN A 1 110 ? 11.747 1.445 2.739 1.00 97.94 110 ASN A CA 1
ATOM 791 C C . ASN A 1 110 ? 13.003 2.033 2.095 1.00 97.94 110 ASN A C 1
ATOM 793 O O . ASN A 1 110 ? 14.014 2.240 2.760 1.00 97.94 110 ASN A O 1
ATOM 797 N N . GLN A 1 111 ? 12.886 2.381 0.817 1.00 98.38 111 GLN A N 1
ATOM 798 C CA . GLN A 1 111 ? 13.871 3.151 0.057 1.00 98.38 111 GLN A CA 1
ATOM 799 C C . GLN A 1 111 ? 13.316 4.511 -0.397 1.00 98.38 111 GLN A C 1
ATOM 801 O O . GLN A 1 111 ? 14.067 5.313 -0.946 1.00 98.38 111 GLN A O 1
ATOM 806 N N . GLY A 1 112 ? 12.016 4.755 -0.195 1.00 97.56 112 GLY A N 1
ATOM 807 C CA . GLY A 1 112 ? 11.314 5.983 -0.558 1.00 97.56 112 GLY A CA 1
ATOM 808 C C . GLY A 1 112 ? 10.898 6.795 0.664 1.00 97.56 112 GLY A C 1
ATOM 809 O O . GLY A 1 112 ? 11.596 6.847 1.680 1.00 97.56 112 GLY A O 1
ATOM 810 N N . THR A 1 113 ? 9.735 7.440 0.566 1.00 98.12 113 THR A N 1
ATOM 811 C CA . THR A 1 113 ? 9.180 8.250 1.660 1.00 98.12 113 THR A CA 1
ATOM 812 C C . THR A 1 113 ? 8.014 7.533 2.322 1.00 98.12 113 THR A C 1
ATOM 814 O O . THR A 1 113 ? 7.056 7.151 1.653 1.00 98.12 113 THR A O 1
ATOM 817 N N . VAL A 1 114 ? 8.071 7.401 3.646 1.00 98.12 114 VAL A N 1
ATOM 818 C CA . VAL A 1 114 ? 6.962 6.907 4.466 1.00 98.12 114 VAL A CA 1
ATOM 819 C C . VAL A 1 114 ? 6.649 7.964 5.511 1.00 98.12 114 VAL A C 1
ATOM 821 O O . VAL A 1 114 ? 7.485 8.271 6.359 1.00 98.12 114 VAL A O 1
ATOM 824 N N . THR A 1 115 ? 5.445 8.516 5.443 1.00 98.06 115 THR A N 1
ATOM 825 C CA . THR A 1 115 ? 4.904 9.415 6.459 1.00 98.06 115 THR A CA 1
ATOM 826 C C . THR A 1 115 ? 3.910 8.630 7.296 1.00 98.06 115 THR A C 1
ATOM 828 O O . THR A 1 115 ? 3.076 7.916 6.749 1.00 98.06 115 THR A O 1
ATOM 831 N N . ASN A 1 116 ? 4.003 8.732 8.620 1.00 97.25 116 ASN A N 1
ATOM 832 C CA . ASN A 1 116 ? 3.084 8.059 9.527 1.00 97.25 116 ASN A CA 1
ATOM 833 C C . ASN A 1 116 ? 2.563 9.026 10.592 1.00 97.25 116 ASN A C 1
ATOM 835 O O . ASN A 1 116 ? 3.340 9.620 11.337 1.00 97.25 116 ASN A O 1
ATOM 839 N N . HIS A 1 117 ? 1.242 9.128 10.674 1.00 95.06 117 HIS A N 1
ATOM 840 C CA . HIS A 1 117 ? 0.492 9.855 11.694 1.00 95.06 117 HIS A CA 1
ATOM 841 C C . HIS A 1 117 ? -0.381 8.927 12.558 1.00 95.06 117 HIS A C 1
ATOM 843 O O . HIS A 1 117 ? -1.034 9.412 13.481 1.00 95.06 117 HIS A O 1
ATOM 849 N N . GLY A 1 118 ? -0.371 7.621 12.269 1.00 94.56 118 GLY A N 1
ATOM 850 C CA . GLY 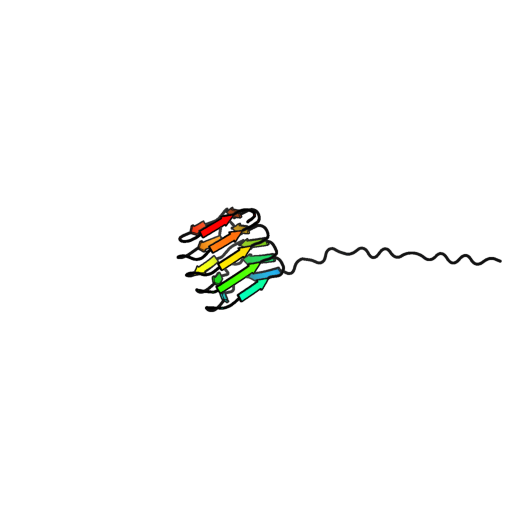A 1 118 ? -1.106 6.580 12.982 1.00 94.56 118 GLY A CA 1
ATOM 851 C C . GLY A 1 118 ? -0.175 5.456 13.406 1.00 94.56 118 GLY A C 1
ATOM 852 O O . GLY A 1 118 ? 0.901 5.704 13.958 1.00 94.56 118 GLY A O 1
ATOM 853 N N . THR A 1 119 ? -0.568 4.220 13.114 1.00 96.75 119 THR A N 1
ATOM 854 C CA . THR A 1 119 ? 0.197 3.032 13.496 1.00 96.75 119 THR A CA 1
ATOM 855 C C . THR A 1 119 ? 0.795 2.343 12.273 1.00 96.75 119 THR A C 1
ATOM 857 O O . THR A 1 119 ? 0.107 2.086 11.283 1.00 96.75 119 THR A O 1
ATOM 860 N N . VAL A 1 120 ? 2.085 2.013 12.366 1.00 97.50 120 VAL A N 1
ATOM 861 C CA . VAL A 1 120 ? 2.759 1.066 11.474 1.00 97.50 120 VAL A CA 1
ATOM 862 C C . VAL A 1 120 ? 3.331 -0.048 12.340 1.00 97.50 120 VAL A C 1
ATOM 864 O O . VAL A 1 120 ? 4.207 0.202 13.168 1.00 97.50 120 VAL A O 1
ATOM 867 N N . GLU A 1 121 ? 2.826 -1.258 12.150 1.00 97.00 121 GLU A N 1
ATOM 868 C CA . GLU A 1 121 ? 3.255 -2.465 12.857 1.00 97.00 121 GLU A CA 1
ATOM 869 C C . GLU A 1 121 ? 4.040 -3.360 11.898 1.00 97.00 121 GLU A C 1
ATOM 871 O O . GLU A 1 121 ? 3.620 -3.585 10.761 1.00 97.00 121 GLU A O 1
ATOM 876 N N . VAL A 1 122 ? 5.208 -3.835 12.340 1.00 97.50 122 VAL A N 1
ATOM 877 C CA . VAL A 1 122 ? 6.095 -4.683 11.536 1.00 97.50 122 VAL A CA 1
ATOM 878 C C . VAL A 1 122 ? 6.523 -5.896 12.348 1.00 97.50 122 VAL A C 1
ATOM 880 O O . VAL A 1 122 ? 7.080 -5.749 13.436 1.00 97.50 122 VAL A O 1
ATOM 883 N N . GLY A 1 123 ? 6.320 -7.077 11.774 1.00 89.69 123 GLY A N 1
ATOM 884 C CA . GLY A 1 123 ? 6.597 -8.364 12.396 1.00 89.69 123 GLY A CA 1
ATOM 885 C C . GLY A 1 123 ? 5.326 -9.181 12.645 1.00 89.69 123 GLY A C 1
ATOM 886 O O . GLY A 1 123 ? 4.217 -8.691 12.430 1.00 89.69 123 GLY A O 1
ATOM 887 N N . PRO A 1 124 ? 5.482 -10.451 13.054 1.00 81.69 124 PRO A N 1
ATOM 888 C CA . PRO A 1 124 ? 4.346 -11.312 13.358 1.00 81.69 124 PRO A CA 1
ATOM 889 C C . PRO A 1 124 ? 3.510 -10.744 14.524 1.00 81.69 124 PRO A C 1
ATOM 891 O O . PRO A 1 124 ? 4.080 -10.051 15.372 1.00 81.69 124 PRO A O 1
ATOM 894 N N . PRO A 1 125 ? 2.196 -11.046 14.568 1.00 65.38 125 PRO A N 1
ATOM 895 C CA . PRO A 1 125 ? 1.304 -10.616 15.647 1.00 65.38 125 PRO A CA 1
ATOM 896 C C . PRO A 1 125 ? 1.674 -11.209 17.014 1.00 65.38 125 PRO A C 1
ATOM 898 O O . PRO A 1 125 ? 2.268 -12.315 17.057 1.00 65.38 125 PRO A O 1
#